Protein AF-A0A1J3ERV7-F1 (afdb_monomer)

Radius of gyration: 15.83 Å; Cα contacts (8 Å, |Δi|>4): 91; chains: 1; bounding box: 38×22×43 Å

Secondary structure (DSSP, 8-state):
-B-TT----HHHHHHHHHHHTTSSS-EEEEEE--B---STTSTT--TTGGGG-STT-BPPPEEEEEEEEE-HHHH-

Mean predicted aligned error: 4.25 Å

Foldseek 3Di:
DFDPPDDDDVVVVVVVCVVCVPPPWDKDAQKDKDFQQCDPPDPNHDVVSCVQPDHRGMDDIHHDDGDMDTDPNNVD

Organism: Noccaea caerulescens (NCBI:txid107243)

InterPro domains:
  IPR002659 Glycosyl transferase, family 31 [PF01762] (1-75)
  IPR002659 Glycosyl transferase, family 31 [PTHR11214] (1-75)

Structure (mmCIF, N/CA/C/O backbone):
data_AF-A0A1J3ERV7-F1
#
_entry.id   AF-A0A1J3ERV7-F1
#
loop_
_atom_site.group_PDB
_atom_site.id
_atom_site.type_symbol
_atom_site.label_atom_id
_atom_site.label_alt_id
_atom_site.label_comp_id
_atom_site.label_asym_id
_atom_site.label_entity_id
_atom_site.label_seq_id
_atom_site.pdbx_PDB_ins_code
_atom_site.Cartn_x
_atom_site.Cartn_y
_atom_site.Cartn_z
_atom_site.occupancy
_atom_site.B_iso_or_equiv
_atom_site.auth_seq_id
_atom_site.auth_comp_id
_atom_site.auth_asym_id
_atom_site.auth_atom_id
_atom_site.pdbx_PDB_model_num
ATOM 1 N N . LYS A 1 1 ? -0.208 -7.709 -7.773 1.00 92.12 1 LYS A N 1
ATOM 2 C CA . LYS A 1 1 ? -1.604 -8.108 -7.473 1.00 92.12 1 LYS A CA 1
ATOM 3 C C . LYS A 1 1 ? -2.522 -7.029 -8.007 1.00 92.12 1 LYS A C 1
ATOM 5 O O . LYS A 1 1 ? -2.222 -5.865 -7.765 1.00 92.12 1 LYS A O 1
ATOM 10 N N . VAL A 1 2 ? -3.592 -7.402 -8.703 1.00 94.19 2 VAL A N 1
ATOM 11 C CA . VAL A 1 2 ? -4.633 -6.487 -9.190 1.00 94.19 2 VAL A CA 1
ATOM 12 C C . VAL A 1 2 ? -6.007 -7.144 -9.003 1.00 94.19 2 VAL A C 1
ATOM 14 O O . VAL A 1 2 ? -6.059 -8.370 -9.086 1.00 94.19 2 VAL A O 1
ATOM 17 N N . ASP A 1 3 ? -7.055 -6.374 -8.706 1.00 94.62 3 ASP A N 1
ATOM 18 C CA . ASP A 1 3 ? -8.448 -6.863 -8.719 1.00 94.62 3 ASP A CA 1
ATOM 19 C C . ASP A 1 3 ? -9.033 -6.826 -10.147 1.00 94.62 3 ASP A C 1
ATOM 21 O O . ASP A 1 3 ? -8.427 -6.258 -11.059 1.00 94.62 3 ASP A O 1
ATOM 25 N N . ASP A 1 4 ? -10.174 -7.474 -10.364 1.00 94.94 4 ASP A N 1
ATOM 26 C CA . ASP A 1 4 ? -10.781 -7.731 -11.681 1.00 94.94 4 ASP A CA 1
ATOM 27 C C . ASP A 1 4 ? -11.595 -6.560 -12.260 1.00 94.94 4 ASP A C 1
ATOM 29 O O . ASP A 1 4 ? -11.921 -6.553 -13.447 1.00 94.94 4 ASP A O 1
ATOM 33 N N . ASP A 1 5 ? -11.860 -5.533 -11.460 1.00 94.81 5 ASP A N 1
ATOM 34 C CA . ASP A 1 5 ? -12.620 -4.327 -11.801 1.00 94.81 5 ASP A CA 1
ATOM 35 C C . ASP A 1 5 ? -11.729 -3.093 -12.061 1.00 94.81 5 ASP A C 1
ATOM 37 O O . ASP A 1 5 ? -12.199 -1.952 -12.073 1.00 94.81 5 ASP A O 1
ATOM 41 N N . VAL A 1 6 ? -10.431 -3.304 -12.310 1.00 93.94 6 VAL A N 1
ATOM 42 C CA . VAL A 1 6 ? -9.447 -2.236 -12.546 1.00 93.94 6 VAL A CA 1
ATOM 43 C C . VAL A 1 6 ? -9.006 -2.187 -14.006 1.00 93.94 6 VAL A C 1
ATOM 45 O O . VAL A 1 6 ? -8.472 -3.153 -14.549 1.00 93.94 6 VAL A O 1
ATO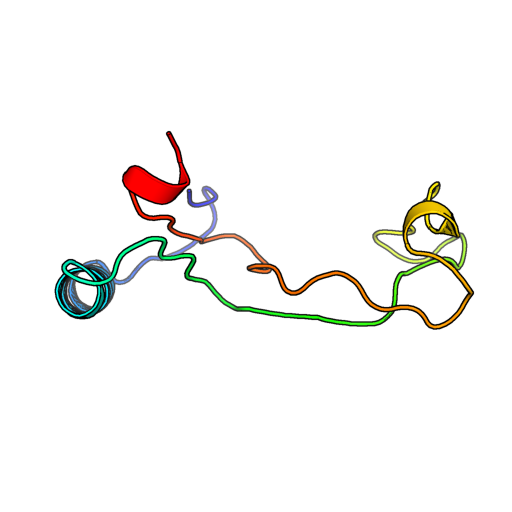M 48 N N . HIS A 1 7 ? -9.095 -1.009 -14.628 1.00 94.38 7 HIS A N 1
ATOM 49 C CA . HIS A 1 7 ? -8.409 -0.746 -15.893 1.00 94.38 7 HIS A CA 1
ATOM 50 C C . HIS A 1 7 ? -6.942 -0.359 -15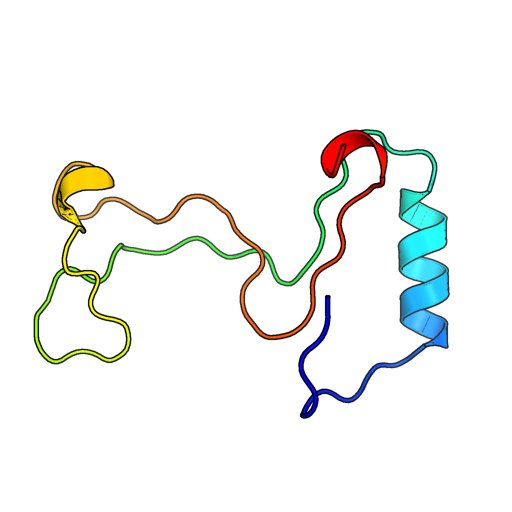.653 1.00 94.38 7 HIS A C 1
ATOM 52 O O . HIS A 1 7 ? -6.648 0.585 -14.916 1.00 94.38 7 HIS A O 1
ATOM 58 N N . VAL A 1 8 ? -6.010 -1.051 -16.312 1.00 93.81 8 VAL A N 1
ATOM 59 C CA . VAL A 1 8 ? -4.566 -0.810 -16.179 1.00 93.81 8 VAL A CA 1
ATOM 60 C C . VAL A 1 8 ? -3.978 -0.339 -17.504 1.00 93.81 8 VAL A C 1
ATOM 62 O O . VAL A 1 8 ? -4.008 -1.059 -18.500 1.00 93.81 8 VAL A O 1
ATOM 65 N N . ASN A 1 9 ? -3.341 0.834 -17.499 1.00 96.31 9 ASN A N 1
ATOM 66 C CA . ASN A 1 9 ? -2.489 1.254 -18.608 1.00 96.31 9 ASN A CA 1
ATOM 67 C C . ASN A 1 9 ? -1.149 0.500 -18.549 1.00 96.31 9 ASN A C 1
ATOM 69 O O . ASN A 1 9 ? -0.261 0.827 -17.755 1.00 96.31 9 ASN A O 1
ATOM 73 N N . ILE A 1 10 ? -1.007 -0.517 -19.398 1.00 95.44 10 ILE A N 1
ATOM 74 C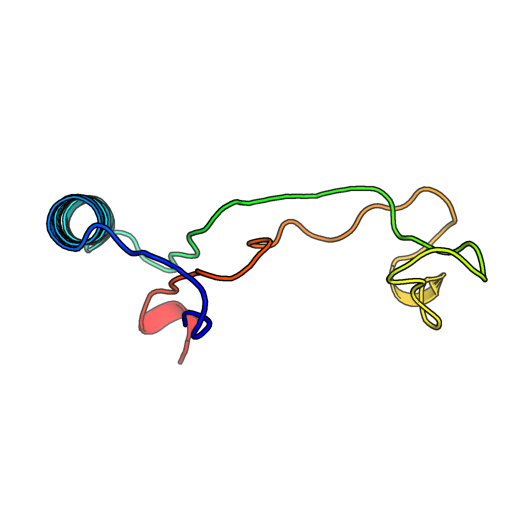 CA . ILE A 1 10 ? 0.156 -1.415 -19.414 1.00 95.44 10 ILE A CA 1
ATOM 75 C C . ILE A 1 10 ? 1.444 -0.686 -19.823 1.00 95.44 10 ILE A C 1
ATOM 77 O O . ILE A 1 10 ? 2.501 -0.986 -19.268 1.00 95.44 10 ILE A O 1
ATOM 81 N N . ALA A 1 11 ? 1.377 0.292 -20.734 1.00 97.25 11 ALA A N 1
ATOM 82 C CA . ALA A 1 11 ? 2.557 1.043 -21.167 1.00 97.25 11 ALA A CA 1
ATOM 83 C C . ALA A 1 11 ? 3.149 1.853 -20.003 1.00 97.25 11 ALA A C 1
ATOM 85 O O . ALA A 1 11 ? 4.322 1.696 -19.655 1.00 97.25 11 ALA A O 1
ATOM 86 N N . THR A 1 12 ? 2.311 2.635 -19.316 1.00 96.44 12 THR A N 1
ATOM 87 C CA . THR A 1 12 ? 2.728 3.419 -18.143 1.00 96.44 12 THR A CA 1
ATOM 88 C C . THR A 1 12 ? 3.179 2.528 -16.984 1.00 96.44 12 THR A C 1
ATOM 90 O O . THR A 1 12 ? 4.146 2.854 -16.282 1.00 96.44 12 THR A O 1
ATOM 93 N N . LEU A 1 13 ? 2.514 1.385 -16.777 1.00 94.56 13 LEU A N 1
ATOM 94 C CA . LEU A 1 13 ? 2.936 0.410 -15.773 1.00 94.56 13 LEU A CA 1
ATOM 95 C C . LEU A 1 13 ? 4.334 -0.135 -16.096 1.00 94.56 13 LEU A C 1
ATOM 97 O O . LEU A 1 13 ? 5.192 -0.150 -15.215 1.00 94.56 13 LEU A O 1
ATOM 101 N N . GLY A 1 14 ? 4.585 -0.521 -17.350 1.00 96.12 14 GLY A N 1
ATOM 102 C CA . GLY A 1 14 ? 5.884 -1.010 -17.811 1.00 96.12 14 GLY A CA 1
ATOM 103 C C . GLY A 1 14 ? 7.011 -0.013 -17.539 1.00 96.12 14 GLY A C 1
ATOM 104 O O . GLY A 1 14 ? 8.004 -0.364 -16.899 1.00 96.12 14 GLY A O 1
ATOM 105 N N . GLU A 1 15 ? 6.828 1.252 -17.923 1.00 97.31 15 GLU A N 1
ATOM 106 C CA . GLU A 1 15 ? 7.798 2.319 -17.638 1.00 97.31 15 GLU A CA 1
ATOM 107 C C . GLU A 1 15 ? 8.045 2.502 -16.134 1.00 97.31 15 GLU A C 1
ATOM 109 O O . GLU A 1 15 ? 9.187 2.659 -15.688 1.00 97.31 15 GLU A O 1
ATOM 114 N N . THR A 1 16 ? 6.980 2.457 -15.331 1.00 95.06 16 THR A N 1
ATOM 115 C CA . THR A 1 16 ? 7.070 2.589 -13.871 1.00 95.06 16 THR A CA 1
ATOM 116 C C . THR A 1 16 ? 7.862 1.440 -13.250 1.00 95.06 16 THR A C 1
ATOM 118 O O . THR A 1 16 ? 8.708 1.677 -12.379 1.00 95.06 16 THR A O 1
ATOM 121 N N . LEU A 1 17 ? 7.638 0.208 -13.712 1.00 94.25 17 LEU A N 1
ATOM 122 C CA . LEU A 1 17 ? 8.362 -0.975 -13.246 1.00 94.25 17 LEU A CA 1
ATOM 123 C C . LEU A 1 17 ? 9.836 -0.934 -13.662 1.00 94.25 17 LEU A C 1
ATOM 125 O O . LEU A 1 17 ? 10.706 -1.202 -12.833 1.00 94.25 17 LEU A O 1
ATOM 129 N N . VAL A 1 18 ? 10.142 -0.519 -14.896 1.00 96.00 18 VAL A N 1
ATOM 130 C CA . VAL A 1 18 ? 11.530 -0.352 -15.367 1.00 96.00 18 VAL A CA 1
ATOM 131 C C . VAL A 1 18 ? 12.292 0.645 -14.489 1.00 96.00 18 VAL A C 1
ATOM 133 O O . VAL A 1 18 ? 13.411 0.343 -14.067 1.00 96.00 18 VAL A O 1
ATOM 136 N N . LYS A 1 19 ? 11.671 1.775 -14.118 1.00 95.56 19 LYS A N 1
ATOM 137 C CA . LYS A 1 19 ? 12.261 2.773 -13.198 1.00 95.56 19 LYS A CA 1
ATOM 138 C C . LYS A 1 19 ? 12.593 2.208 -11.809 1.00 95.56 19 LYS A C 1
ATOM 140 O O . LYS A 1 19 ? 13.487 2.724 -11.139 1.00 95.56 19 LYS A O 1
ATOM 145 N N . HIS A 1 20 ? 11.892 1.165 -11.363 1.00 94.75 20 HIS A N 1
ATOM 146 C CA . HIS A 1 20 ? 12.090 0.544 -10.047 1.00 94.75 20 HIS A CA 1
ATOM 147 C C . HIS A 1 20 ? 12.879 -0.771 -10.098 1.00 94.75 20 HIS A C 1
ATOM 149 O O . HIS A 1 20 ? 13.253 -1.281 -9.048 1.00 94.75 20 HIS A O 1
ATOM 155 N N . ARG A 1 21 ? 13.213 -1.283 -11.291 1.00 92.94 21 ARG A N 1
ATOM 156 C CA . ARG A 1 21 ? 13.813 -2.614 -11.497 1.00 92.94 21 ARG A CA 1
ATOM 157 C C . ARG A 1 21 ? 15.096 -2.871 -10.701 1.00 92.94 21 ARG A C 1
ATOM 159 O O . ARG A 1 21 ? 15.338 -4.003 -10.305 1.00 92.94 21 ARG A O 1
ATOM 166 N N . LYS A 1 22 ? 15.935 -1.848 -10.514 1.00 94.56 22 LYS A N 1
ATOM 167 C CA . LYS A 1 22 ? 17.221 -1.958 -9.799 1.00 94.56 22 LYS A CA 1
ATOM 168 C C . LYS A 1 22 ? 17.132 -1.598 -8.313 1.00 94.56 22 LYS A C 1
ATOM 170 O O . LYS A 1 22 ? 18.138 -1.685 -7.617 1.00 94.56 22 LYS A O 1
ATOM 175 N N . LYS A 1 23 ? 15.972 -1.146 -7.832 1.00 96.12 23 LYS A N 1
ATOM 176 C CA . LYS A 1 23 ? 15.799 -0.797 -6.422 1.00 96.12 23 LYS A CA 1
ATOM 177 C C . LYS A 1 23 ? 15.516 -2.084 -5.639 1.00 96.12 23 LYS A C 1
ATOM 179 O O . LYS A 1 23 ? 14.619 -2.824 -6.043 1.00 96.12 23 LYS A O 1
ATOM 184 N N . PRO A 1 24 ? 16.251 -2.364 -4.553 1.00 94.94 24 PRO A N 1
ATOM 185 C CA . PRO A 1 24 ? 15.926 -3.483 -3.683 1.00 94.94 24 PRO A CA 1
ATOM 186 C C . PRO A 1 24 ? 14.674 -3.168 -2.855 1.00 94.94 24 PRO A C 1
ATOM 188 O O . PRO A 1 24 ? 14.379 -2.003 -2.573 1.00 94.94 24 PRO A O 1
ATOM 191 N N . ARG A 1 25 ? 13.962 -4.218 -2.449 1.00 95.19 25 ARG A N 1
ATOM 192 C CA . ARG A 1 25 ? 12.856 -4.218 -1.482 1.00 95.19 25 ARG A CA 1
ATOM 193 C C . ARG A 1 25 ? 11.763 -3.191 -1.780 1.00 95.19 25 ARG A C 1
ATOM 195 O O . ARG A 1 25 ? 11.373 -2.393 -0.929 1.00 95.19 25 ARG A O 1
ATOM 202 N N . VAL A 1 26 ? 11.274 -3.197 -3.015 1.00 96.19 26 VAL A N 1
ATOM 203 C CA . VAL A 1 26 ? 10.283 -2.236 -3.503 1.00 96.19 26 VAL A CA 1
ATOM 204 C C . VAL A 1 26 ? 8.883 -2.690 -3.129 1.00 96.19 26 VAL A C 1
ATOM 206 O O . VAL A 1 26 ? 8.492 -3.812 -3.427 1.00 96.19 26 VAL A O 1
ATOM 209 N N . TYR A 1 27 ? 8.102 -1.774 -2.566 1.00 95.81 27 TYR A N 1
ATOM 210 C CA . TYR A 1 27 ? 6.657 -1.893 -2.419 1.00 95.81 27 TYR A CA 1
ATOM 211 C C . TYR A 1 27 ? 6.009 -0.640 -3.009 1.00 95.81 27 TYR A C 1
ATOM 213 O O . TYR A 1 27 ? 6.313 0.474 -2.580 1.00 95.81 27 TYR A O 1
ATOM 221 N N . ILE A 1 28 ? 5.163 -0.810 -4.027 1.00 94.44 28 ILE A N 1
ATOM 222 C CA . ILE A 1 28 ? 4.524 0.290 -4.758 1.00 94.44 28 ILE A CA 1
ATOM 223 C C . ILE A 1 28 ? 3.020 0.080 -4.901 1.00 94.44 28 ILE A C 1
ATOM 225 O O . ILE A 1 28 ? 2.523 -1.034 -5.056 1.00 94.44 28 ILE A O 1
ATOM 229 N N . GLY A 1 29 ? 2.309 1.200 -4.896 1.00 94.12 29 GLY A 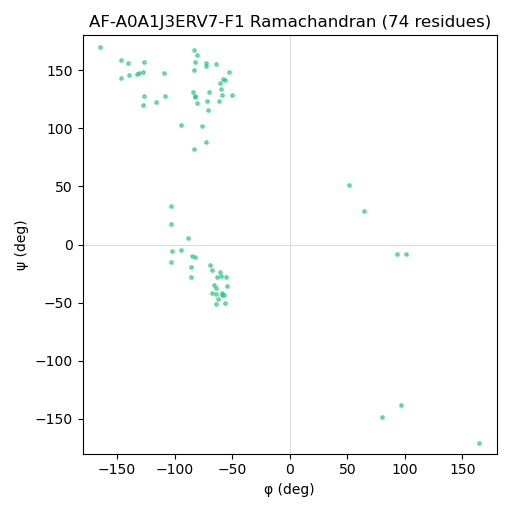N 1
ATOM 230 C CA . GLY A 1 29 ? 0.866 1.308 -5.047 1.00 94.12 29 GLY A CA 1
ATOM 231 C C . GLY A 1 29 ? 0.419 2.700 -4.606 1.00 94.12 29 GLY A C 1
ATOM 232 O O . GLY A 1 29 ? 1.251 3.574 -4.340 1.00 94.12 29 GLY A O 1
ATOM 233 N N . CYS A 1 30 ? -0.889 2.917 -4.490 1.00 93.56 30 CYS A N 1
ATOM 234 C CA . CYS A 1 30 ? -1.409 4.134 -3.871 1.00 93.56 30 CYS A CA 1
ATOM 235 C C . CYS A 1 30 ? -1.178 4.059 -2.354 1.00 93.56 30 CYS A C 1
ATOM 237 O O . CYS A 1 30 ? -2.002 3.528 -1.615 1.00 93.56 30 CYS A O 1
ATOM 239 N N . MET A 1 31 ? -0.023 4.520 -1.877 1.00 94.56 31 MET A N 1
ATOM 240 C CA . MET A 1 31 ? 0.326 4.386 -0.463 1.00 94.56 31 MET A CA 1
ATOM 241 C C . MET A 1 31 ? -0.510 5.322 0.411 1.00 94.56 31 MET A C 1
ATOM 243 O O . MET A 1 31 ? -0.447 6.539 0.240 1.00 94.56 31 MET A O 1
ATOM 247 N N . LYS A 1 32 ? -1.214 4.771 1.401 1.00 93.81 32 LYS A N 1
ATOM 248 C CA . LYS A 1 32 ? -1.973 5.521 2.406 1.00 93.81 32 LYS A CA 1
ATOM 249 C C . LYS A 1 32 ? -1.578 5.117 3.822 1.00 93.81 32 LYS A C 1
ATOM 251 O O . LYS A 1 32 ? -1.046 4.040 4.072 1.00 93.81 32 LYS A O 1
ATOM 256 N N . SER A 1 33 ? -1.844 6.031 4.742 1.00 92.94 33 SER A N 1
ATOM 257 C CA . SER A 1 33 ? -1.889 5.817 6.185 1.00 92.94 33 SER A CA 1
ATOM 258 C C . SER A 1 33 ? -2.969 6.752 6.723 1.00 92.94 33 SER A C 1
ATOM 260 O O . SER A 1 33 ? -3.168 7.848 6.193 1.00 92.94 33 SER A O 1
ATOM 262 N N . GLY A 1 34 ? -3.707 6.302 7.724 1.00 92.00 34 GLY A N 1
ATOM 263 C CA . GLY A 1 34 ? -4.861 7.008 8.266 1.00 92.00 34 GLY A CA 1
ATOM 264 C C . GLY A 1 34 ? -5.252 6.421 9.614 1.00 92.00 34 GLY A C 1
ATOM 265 O O . GLY A 1 34 ? -4.691 5.391 9.989 1.00 92.00 34 GLY A O 1
ATOM 266 N N . PRO A 1 35 ? -6.158 7.078 10.352 1.00 93.19 35 PRO A N 1
ATOM 267 C CA . PRO A 1 35 ? -6.596 6.599 11.658 1.00 93.19 35 PRO A CA 1
ATOM 268 C C . PRO A 1 35 ? -7.181 5.187 11.556 1.00 93.19 35 PRO A C 1
ATOM 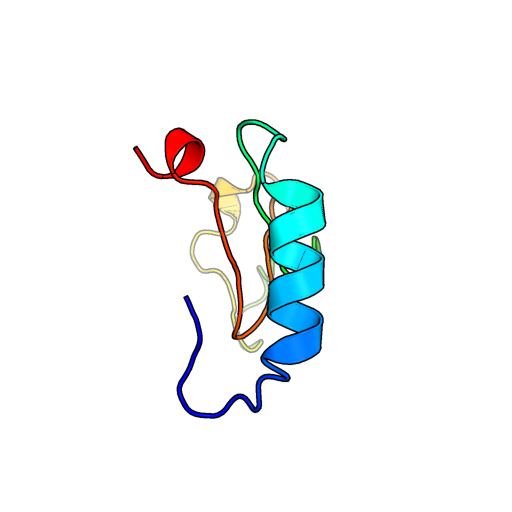270 O O . PRO A 1 35 ? -7.858 4.862 10.578 1.00 93.19 35 PRO A O 1
ATOM 273 N N . VAL A 1 36 ? -6.916 4.366 12.569 1.00 93.12 36 VAL A N 1
ATOM 274 C CA . VAL A 1 36 ? -7.539 3.049 12.709 1.00 93.12 36 VAL A CA 1
ATOM 275 C C . VAL A 1 36 ? -9.013 3.229 13.046 1.00 93.12 36 VAL A C 1
ATOM 277 O O . VAL A 1 36 ? -9.374 4.008 13.929 1.00 93.12 36 VAL A O 1
ATOM 280 N N . LEU A 1 37 ? -9.875 2.525 12.318 1.00 91.94 37 LEU A N 1
ATOM 281 C CA . LEU A 1 37 ? -11.322 2.664 12.439 1.00 91.94 37 LEU A CA 1
ATOM 282 C C . LEU A 1 37 ? -11.847 1.818 13.609 1.00 91.94 37 LEU A C 1
ATOM 284 O O . LEU A 1 37 ? -12.336 0.711 13.407 1.00 91.94 37 LEU A O 1
ATOM 288 N N . SER A 1 38 ? -11.751 2.338 14.836 1.00 91.12 38 SER A N 1
ATOM 289 C CA . SER A 1 38 ? -12.184 1.644 16.065 1.00 91.12 38 SER A CA 1
ATOM 290 C C . SER A 1 38 ? -13.676 1.793 16.397 1.00 91.12 38 SER A C 1
ATOM 292 O O . SER A 1 38 ? -14.194 1.116 17.284 1.00 91.12 38 SER A O 1
ATOM 294 N N . GLN A 1 39 ? -14.404 2.667 15.695 1.00 90.81 39 GLN A N 1
ATOM 295 C CA . GLN A 1 39 ? -15.827 2.899 15.949 1.00 90.81 39 GLN A CA 1
ATOM 296 C C . GLN A 1 39 ? -16.702 1.820 15.300 1.00 90.81 39 GLN A C 1
ATOM 298 O O . GLN A 1 39 ? -16.710 1.655 14.081 1.00 90.81 39 GLN A O 1
ATOM 303 N N . LYS A 1 40 ? -17.508 1.117 16.101 1.00 90.69 40 LYS A N 1
ATOM 304 C CA . LYS A 1 40 ? -18.485 0.146 15.586 1.00 90.69 40 LYS A CA 1
ATOM 305 C C . LYS A 1 40 ? -19.509 0.828 14.670 1.00 90.69 40 LYS A C 1
ATOM 307 O O . LYS A 1 40 ? -19.996 1.912 14.975 1.00 90.69 40 LYS A O 1
ATOM 312 N N . GLY A 1 41 ? -19.860 0.160 13.571 1.00 90.56 41 GLY A N 1
ATOM 313 C CA . GLY A 1 41 ? -20.880 0.621 12.620 1.00 90.56 41 GLY A CA 1
ATOM 314 C C . GLY A 1 41 ? -20.346 1.428 11.434 1.00 90.56 41 GLY A C 1
ATOM 315 O O . GLY A 1 41 ? -21.098 1.669 10.493 1.00 90.56 41 GLY A O 1
ATOM 316 N N . VAL A 1 42 ? -19.059 1.794 11.419 1.00 92.50 42 VAL A N 1
ATOM 317 C CA . VAL A 1 42 ? -18.425 2.345 10.211 1.00 92.50 42 VAL A CA 1
ATOM 318 C C . VAL A 1 42 ? -17.967 1.219 9.286 1.00 92.50 42 VAL A C 1
ATOM 320 O O . VAL A 1 42 ? -17.605 0.124 9.727 1.00 92.50 42 VAL A O 1
ATOM 323 N N . ARG A 1 43 ? -17.963 1.485 7.977 1.00 89.81 43 ARG A N 1
ATOM 324 C CA . ARG A 1 43 ? -17.408 0.552 6.992 1.00 89.81 43 ARG A CA 1
ATOM 325 C C . ARG A 1 43 ? -15.926 0.321 7.301 1.00 89.81 43 ARG A C 1
ATOM 327 O O . ARG A 1 43 ? -15.197 1.286 7.503 1.00 89.81 43 ARG A O 1
ATOM 334 N N . TYR A 1 44 ? -15.503 -0.944 7.292 1.00 88.12 44 TYR A N 1
ATOM 335 C CA . TYR A 1 44 ? -14.138 -1.365 7.640 1.00 88.12 44 TYR A CA 1
ATOM 336 C C . TYR A 1 44 ? -13.742 -1.107 9.103 1.00 88.12 44 TYR A C 1
ATOM 338 O O . TYR A 1 44 ? -12.563 -0.916 9.389 1.00 88.12 44 TYR A O 1
ATOM 346 N N . HIS A 1 45 ? -14.713 -1.106 10.026 1.00 91.88 45 HIS A N 1
ATOM 347 C CA . HIS A 1 45 ? -14.429 -1.170 11.460 1.00 91.88 45 HIS A CA 1
ATOM 348 C C . HIS A 1 45 ? -13.462 -2.320 11.765 1.00 91.88 45 HIS A C 1
ATOM 350 O O . HIS A 1 45 ? -13.723 -3.457 11.370 1.00 91.88 45 HIS A O 1
ATOM 356 N N . GLU A 1 46 ? -12.389 -2.010 12.489 1.00 92.00 46 GLU A N 1
ATOM 357 C CA . GLU A 1 46 ? -11.329 -2.937 12.872 1.00 92.00 46 GLU A CA 1
ATOM 358 C C . GLU A 1 46 ? -11.618 -3.501 14.274 1.00 92.00 46 GLU A C 1
ATOM 360 O O . GLU A 1 46 ? -11.414 -2.800 15.270 1.00 92.00 46 GLU A O 1
ATOM 365 N N . PRO A 1 47 ? -12.105 -4.752 14.401 1.00 92.00 47 PRO A N 1
ATOM 366 C CA . PRO A 1 47 ? -12.454 -5.324 15.700 1.00 92.00 47 PRO A CA 1
ATOM 367 C C . PRO A 1 47 ? -11.247 -5.449 16.629 1.00 92.00 47 PRO A C 1
ATOM 369 O O . PRO A 1 47 ? -11.396 -5.378 17.849 1.00 92.00 47 PRO A O 1
ATOM 372 N N . GLU A 1 48 ? -10.052 -5.605 16.060 1.00 91.75 48 GLU A N 1
ATOM 373 C CA . GLU A 1 48 ? -8.809 -5.764 16.805 1.00 91.75 48 GLU A CA 1
ATOM 374 C C . GLU A 1 48 ? -7.974 -4.475 16.807 1.00 91.75 48 GLU A C 1
ATOM 376 O O . GLU A 1 48 ? -6.744 -4.521 16.848 1.00 91.75 48 GLU A O 1
ATOM 381 N N . TYR A 1 49 ? -8.634 -3.306 16.798 1.00 90.19 49 TYR A N 1
ATOM 382 C CA . TYR A 1 49 ? -7.968 -1.999 16.705 1.00 90.19 49 TYR A CA 1
ATOM 383 C C . TYR A 1 49 ? -6.917 -1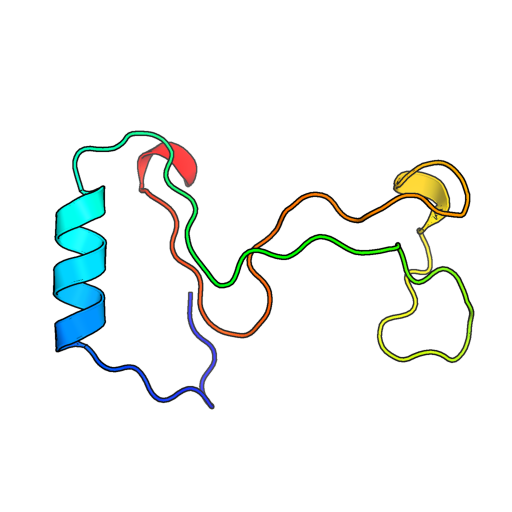.775 17.802 1.00 90.19 49 TYR A C 1
ATOM 385 O O . TYR A 1 49 ? -5.930 -1.079 17.578 1.00 90.19 49 TYR A O 1
ATOM 393 N N . TRP A 1 50 ? -7.096 -2.403 18.966 1.00 88.94 50 TRP A N 1
ATOM 394 C CA . TRP A 1 50 ? -6.167 -2.357 20.097 1.00 88.94 50 TRP A CA 1
ATOM 395 C C . TRP A 1 50 ? -4.771 -2.904 19.754 1.00 88.94 50 TRP A C 1
ATOM 397 O O . TRP A 1 50 ? -3.786 -2.505 20.372 1.00 88.94 50 TRP A O 1
ATOM 407 N N . LYS A 1 51 ? -4.642 -3.764 18.733 1.00 90.62 51 LYS A N 1
ATOM 408 C CA . LYS A 1 51 ? -3.339 -4.247 18.234 1.00 90.62 51 LYS A CA 1
ATOM 409 C C . LYS A 1 51 ? -2.517 -3.148 17.575 1.00 90.62 51 LYS A C 1
ATOM 411 O O . LYS A 1 51 ? -1.298 -3.254 17.479 1.00 90.62 51 LYS A O 1
ATOM 416 N N . PHE A 1 52 ? -3.181 -2.090 17.127 1.00 88.69 52 PHE A N 1
ATOM 417 C CA . PHE A 1 52 ? -2.539 -0.918 16.554 1.00 88.69 52 PHE A CA 1
ATOM 418 C C . PHE A 1 52 ? -2.177 0.115 17.630 1.00 88.69 52 PHE A C 1
ATOM 420 O O . PHE A 1 52 ? -1.685 1.185 17.284 1.00 88.69 52 PHE A O 1
ATOM 427 N N . GLY A 1 53 ? -2.376 -0.205 18.916 1.00 85.94 53 GLY A N 1
ATOM 428 C CA . GLY A 1 53 ? -2.071 0.611 20.090 1.00 85.94 53 GLY A CA 1
ATOM 429 C C . GLY A 1 53 ? -3.285 1.384 20.612 1.00 85.94 53 GLY A C 1
ATOM 430 O O . GLY A 1 53 ? -4.382 0.839 20.709 1.00 85.94 53 GLY A O 1
ATOM 431 N N . GLU A 1 54 ? -3.086 2.643 20.994 1.00 79.69 54 GLU A N 1
ATOM 432 C CA . GLU A 1 54 ? -4.120 3.486 21.598 1.00 79.69 54 GLU A CA 1
ATOM 433 C C . GLU A 1 54 ? -5.071 4.111 20.562 1.00 79.69 54 GLU A C 1
ATOM 435 O O . GLU A 1 54 ? -4.791 4.187 19.361 1.00 79.69 54 GLU A O 1
ATO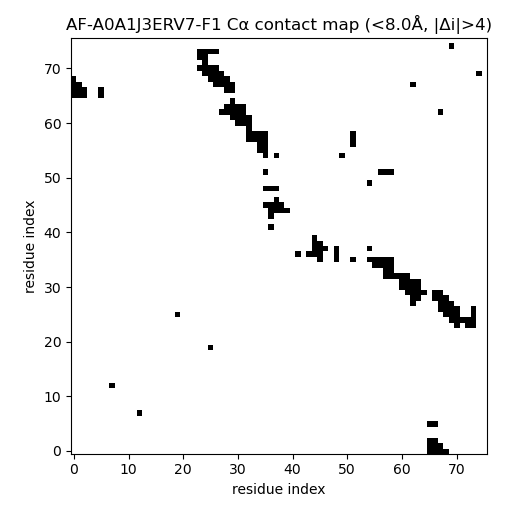M 440 N N . ASN A 1 55 ? -6.226 4.586 21.038 1.00 73.19 55 ASN A N 1
ATOM 441 C CA . ASN A 1 55 ? -7.189 5.301 20.203 1.00 73.19 55 ASN A CA 1
ATOM 442 C C . ASN A 1 55 ? -6.541 6.545 19.575 1.00 73.19 55 ASN A C 1
ATOM 444 O O . ASN A 1 55 ? -5.966 7.376 20.269 1.00 73.19 55 ASN A O 1
ATOM 448 N N . GLY A 1 56 ? -6.677 6.690 18.255 1.00 78.00 56 GLY A N 1
ATOM 449 C CA . GLY A 1 56 ? -6.018 7.751 17.481 1.00 78.00 56 GLY A CA 1
ATOM 450 C C . GLY A 1 56 ? -4.766 7.288 16.733 1.00 78.00 56 GLY A C 1
ATOM 451 O O . GLY A 1 56 ? -4.260 8.023 15.879 1.00 78.00 56 GLY A O 1
ATOM 452 N N . ASN A 1 57 ? -4.312 6.053 16.973 1.00 88.62 57 ASN A N 1
ATOM 453 C CA . ASN A 1 57 ? -3.246 5.458 16.182 1.00 88.62 57 ASN A CA 1
ATOM 454 C C . ASN A 1 57 ? -3.649 5.270 14.721 1.00 88.62 57 ASN A C 1
ATOM 456 O O . ASN A 1 57 ? -4.826 5.197 14.354 1.00 88.62 57 ASN A O 1
ATOM 460 N N . LYS A 1 58 ? -2.628 5.235 13.865 1.00 91.25 58 LYS A N 1
ATOM 461 C CA . LYS A 1 58 ? -2.779 5.146 12.416 1.00 91.25 58 LYS A CA 1
ATOM 462 C C . LYS A 1 58 ? -2.348 3.777 11.916 1.00 91.25 58 LYS A C 1
ATOM 464 O O . LYS A 1 58 ? -1.398 3.196 12.434 1.00 91.25 58 LYS A O 1
ATOM 469 N N . TYR A 1 59 ? -2.989 3.306 10.852 1.00 91.19 59 TYR A N 1
ATOM 470 C CA . TYR A 1 59 ? -2.504 2.155 10.102 1.00 91.19 59 TYR A CA 1
ATOM 471 C C . TYR A 1 59 ? -1.070 2.398 9.629 1.00 91.19 59 TYR A C 1
ATOM 473 O O . TYR A 1 59 ? -0.733 3.497 9.162 1.00 91.19 59 TYR A O 1
ATOM 481 N N . PHE A 1 60 ? -0.251 1.344 9.661 1.00 91.38 60 PHE A N 1
ATOM 482 C CA . PHE A 1 60 ? 1.018 1.339 8.944 1.00 91.38 60 PHE A CA 1
ATOM 483 C C . PHE A 1 60 ? 0.796 1.716 7.482 1.00 91.38 60 PHE A C 1
ATOM 485 O O . PHE A 1 60 ? -0.255 1.445 6.890 1.00 91.38 60 PHE A O 1
ATOM 492 N N . ARG A 1 61 ? 1.797 2.372 6.896 1.00 93.94 61 ARG A N 1
ATOM 493 C CA . ARG A 1 61 ? 1.723 2.780 5.499 1.00 93.94 61 ARG A CA 1
ATOM 494 C C . ARG A 1 61 ? 1.579 1.543 4.616 1.00 93.94 61 ARG A C 1
ATOM 496 O O . ARG A 1 61 ? 2.433 0.663 4.645 1.00 93.94 61 ARG A O 1
ATOM 503 N N . HIS A 1 62 ? 0.521 1.507 3.819 1.00 93.50 62 HIS A N 1
ATOM 504 C CA . HIS A 1 62 ? 0.193 0.380 2.950 1.00 93.50 62 HIS A CA 1
ATOM 505 C C . HIS A 1 62 ? -0.335 0.880 1.608 1.00 93.50 62 HIS A C 1
ATOM 507 O O . HIS A 1 62 ? -0.849 1.996 1.507 1.00 93.50 62 HIS A O 1
ATOM 513 N N . ALA A 1 63 ? -0.218 0.060 0.569 1.00 95.44 63 ALA A N 1
ATOM 514 C CA . ALA A 1 63 ? -0.888 0.316 -0.696 1.00 95.44 63 ALA A CA 1
ATOM 515 C C . ALA A 1 63 ? -2.391 0.093 -0.505 1.00 95.44 63 ALA A C 1
ATOM 517 O O . ALA A 1 63 ? -2.829 -1.014 -0.200 1.00 95.44 63 ALA A O 1
ATOM 518 N N . THR A 1 64 ? -3.172 1.157 -0.658 1.00 89.00 64 THR A N 1
ATOM 519 C CA . THR A 1 64 ? -4.628 1.072 -0.643 1.00 89.00 64 THR A CA 1
ATOM 520 C C . THR A 1 64 ? -5.158 0.656 -2.010 1.00 89.00 64 THR A C 1
ATOM 522 O O . THR A 1 64 ? -4.543 0.926 -3.047 1.00 89.00 64 THR A O 1
ATOM 525 N N . GLY A 1 65 ? -6.361 0.095 -2.003 1.00 85.44 65 GLY A N 1
ATOM 526 C CA . GLY A 1 65 ? -7.111 -0.196 -3.209 1.00 85.44 65 GLY A CA 1
ATOM 527 C C . GLY A 1 65 ? -6.651 -1.472 -3.893 1.00 85.44 65 GLY A C 1
ATOM 528 O O . GLY A 1 65 ? -6.246 -2.447 -3.260 1.00 85.44 65 GLY A O 1
ATOM 529 N N . GLN A 1 66 ? -6.784 -1.457 -5.211 1.00 89.00 66 GLN A N 1
ATOM 530 C CA . GLN A 1 66 ? -6.982 -2.683 -5.965 1.00 89.00 66 GLN A CA 1
ATOM 531 C C . GLN A 1 66 ? -5.722 -3.164 -6.685 1.00 89.00 66 GLN A C 1
ATOM 533 O O . GLN A 1 66 ? -5.633 -4.337 -7.027 1.00 89.00 66 GLN A O 1
ATOM 538 N N . LEU A 1 67 ? -4.703 -2.306 -6.826 1.00 94.12 67 LEU A N 1
ATOM 539 C CA . LEU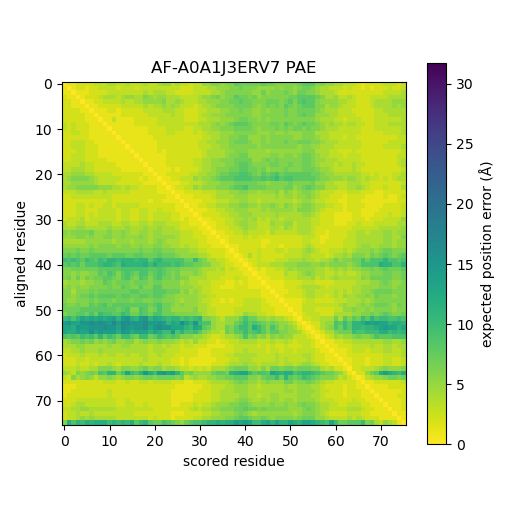 A 1 67 ? -3.429 -2.606 -7.485 1.00 94.12 67 LEU A CA 1
ATOM 540 C C . LEU A 1 67 ? -2.236 -2.278 -6.576 1.00 94.12 67 LEU A C 1
ATOM 542 O O . LEU A 1 67 ? -2.079 -1.149 -6.107 1.00 94.12 67 LEU A O 1
ATOM 546 N N . TYR A 1 68 ? -1.341 -3.251 -6.408 1.00 95.62 68 TYR A N 1
ATOM 547 C CA . TYR A 1 68 ? -0.007 -3.037 -5.846 1.00 95.62 68 TYR A CA 1
ATOM 548 C C . TYR A 1 68 ? 1.019 -3.981 -6.484 1.00 95.62 68 TYR A C 1
ATOM 550 O O . TYR A 1 68 ? 0.679 -5.055 -7.004 1.00 95.62 68 TYR A O 1
ATOM 558 N N . ALA A 1 69 ? 2.293 -3.605 -6.402 1.00 94.94 69 ALA A N 1
ATOM 559 C CA . ALA A 1 69 ? 3.412 -4.458 -6.782 1.00 94.94 69 ALA A CA 1
ATOM 560 C C . ALA A 1 69 ? 4.502 -4.449 -5.706 1.00 94.94 69 ALA A C 1
ATOM 562 O O . ALA A 1 69 ? 4.729 -3.447 -5.028 1.00 94.94 69 ALA A O 1
ATOM 563 N N . ILE A 1 70 ? 5.167 -5.590 -5.565 1.00 95.69 70 ILE A N 1
ATOM 564 C CA . ILE A 1 70 ? 6.319 -5.790 -4.688 1.00 95.69 70 ILE A CA 1
ATOM 565 C C . ILE A 1 70 ? 7.461 -6.399 -5.502 1.00 95.69 70 ILE A C 1
ATOM 567 O O . ILE A 1 70 ? 7.206 -7.129 -6.464 1.00 95.69 70 ILE A O 1
ATOM 571 N N . SER A 1 71 ? 8.709 -6.085 -5.158 1.00 95.75 71 SER A N 1
ATOM 572 C CA . SER A 1 71 ? 9.867 -6.726 -5.783 1.00 95.75 71 SER A CA 1
ATOM 573 C C . SER A 1 71 ? 10.024 -8.169 -5.302 1.00 95.75 71 SER A C 1
ATOM 575 O O . SER A 1 71 ? 9.562 -8.540 -4.224 1.00 95.75 71 SER A O 1
ATOM 577 N N . ARG A 1 72 ? 10.696 -8.995 -6.112 1.00 93.44 72 ARG A N 1
ATOM 578 C CA . ARG A 1 72 ? 10.902 -10.419 -5.810 1.00 93.44 72 ARG A CA 1
ATOM 579 C C . ARG A 1 72 ? 11.609 -10.629 -4.472 1.00 93.44 72 ARG A C 1
ATOM 581 O O . ARG A 1 72 ? 11.188 -11.481 -3.711 1.00 93.44 72 ARG A O 1
ATOM 588 N N . ASP A 1 73 ? 12.642 -9.841 -4.202 1.00 94.25 73 ASP A N 1
ATOM 589 C CA . ASP A 1 73 ? 13.428 -9.899 -2.967 1.00 94.25 73 ASP A CA 1
ATOM 590 C C . ASP A 1 73 ? 12.658 -9.418 -1.727 1.00 94.25 73 ASP A C 1
ATOM 592 O O . ASP A 1 73 ? 13.070 -9.707 -0.611 1.00 94.25 73 ASP A O 1
ATOM 596 N N . LEU A 1 74 ? 11.550 -8.685 -1.900 1.00 95.44 74 LEU A N 1
ATOM 597 C CA . LEU A 1 74 ? 10.639 -8.364 -0.799 1.00 95.44 74 LEU A CA 1
ATOM 598 C C . LEU A 1 74 ? 9.605 -9.471 -0.554 1.00 95.44 74 LEU A C 1
ATOM 600 O O . LEU A 1 74 ? 9.094 -9.588 0.554 1.00 95.44 74 LEU A O 1
ATOM 604 N N . ALA A 1 75 ? 9.254 -10.222 -1.597 1.00 94.19 75 ALA A N 1
ATOM 605 C CA . ALA A 1 75 ? 8.222 -11.253 -1.553 1.00 94.19 75 ALA A CA 1
ATOM 606 C C . ALA A 1 75 ? 8.736 -12.621 -1.072 1.00 94.19 75 ALA A C 1
ATOM 608 O O . ALA A 1 75 ? 7.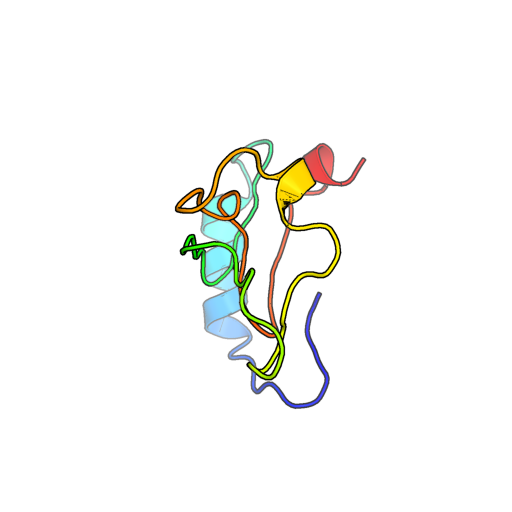920 -13.473 -0.725 1.00 94.19 75 ALA A O 1
ATOM 609 N N . SER A 1 76 ? 10.053 -12.841 -1.132 1.00 85.94 76 SER A N 1
ATOM 610 C CA . SER A 1 76 ? 10.736 -14.095 -0.792 1.00 85.94 76 SER A CA 1
ATOM 611 C C . SER A 1 76 ? 11.197 -14.160 0.653 1.00 85.94 76 SER A C 1
ATOM 613 O O . SER A 1 76 ? 11.762 -13.136 1.102 1.00 85.94 76 SER A O 1
#

Sequence (76 aa):
KVDDDVHVNIATLGETLVKHRKKPRVYIGCMKSGPVLSQKGVRYHEPEYWKFGENGNKYFRHATGQLYAISRDLAS

pLDDT: mean 92.45, std 4.14, range [73.19, 97.31]

Solvent-accessible surface area (backbone atoms only — not comparable to full-atom values): 4802 Å² total; per-residue (Å²): 94,68,52,96,91,63,91,75,64,61,70,64,48,50,56,54,48,60,77,46,67,86,54,78,66,38,76,48,47,55,70,44,65,45,68,55,44,64,54,84,90,48,90,79,46,39,92,64,43,65,80,63,47,62,94,81,32,53,46,72,79,39,58,46,86,57,47,41,49,66,32,68,77,55,75,103